Protein AF-A0A944TRE8-F1 (afdb_monomer_lite)

Radius of gyration: 19.07 Å; chains: 1; bounding box: 56×38×49 Å

Secondary structure (DSSP, 8-state):
-HHHHHHHHHHHHHHHT-THHHHHHEEEEEEETTEEEEEESSSTT-EEEEEEEE----GGGTSSHHHHHHHHHHHHHHHHTTT----EEEEEEEEE-STTEEEEEEEEEEE-TT--EEEEEEEEEEETTEEEEEEEEEET-SS--HHHHHHHHHHTT---

Sequence (160 aa):
MKYLLTFLVILNSAFASNDVAFNLRWKLVRDNDISIVWKARNVKNIFASISTIKRKSDIKLYKNMAYFKELLAKKNKMLSFSGISDWKVASHKWVKGKSDEVSLTFAGSYKDHRGTQITYTEIHKFSKGKVTQILYTQPNSTKTDPALKVQLFQKYGVSL

pLDDT: mean 72.81, std 15.0, range [33.0, 90.62]

Foldseek 3Di:
DVVVVVVVVVVVVVVVVVVVVVVQQWDWDDDDPFKTKIDGPPAPPKIKMKGKDQAQDDLVVCPDPVNVVVVVVVVCVVVVVQVWNAWDWPDWDWDDDPPQKIKIKTWTWTAHPVRWIKTKIWMWIDGGRMTMIMIIIDTPDPDDPVVNVCSVCVVVPHDD

Structure (mmCIF, N/CA/C/O backbone):
data_AF-A0A944TRE8-F1
#
_entry.id   AF-A0A944TRE8-F1
#
loop_
_atom_site.group_PDB
_atom_site.id
_atom_site.type_symbol
_atom_site.label_atom_id
_atom_site.label_alt_id
_atom_site.label_comp_id
_atom_site.label_asym_id
_atom_site.label_entity_id
_atom_site.label_seq_id
_atom_site.pdbx_PDB_ins_code
_atom_site.Cartn_x
_atom_site.Cartn_y
_atom_site.Cartn_z
_atom_site.occupancy
_atom_site.B_iso_or_equiv
_atom_site.auth_seq_id
_atom_site.auth_comp_id
_atom_site.auth_asym_id
_atom_site.auth_atom_id
_atom_site.pdbx_PDB_model_num
ATOM 1 N N . MET A 1 1 ? -37.892 22.720 -29.901 1.00 48.84 1 MET A N 1
ATOM 2 C CA . MET A 1 1 ? -37.178 23.005 -28.630 1.00 48.84 1 MET A CA 1
ATOM 3 C C . MET A 1 1 ? -37.147 21.856 -27.612 1.00 48.84 1 MET A C 1
ATOM 5 O O . MET A 1 1 ? -36.253 21.871 -26.781 1.00 48.84 1 MET A O 1
ATOM 9 N N . LYS A 1 2 ? -38.044 20.849 -27.655 1.00 43.31 2 LYS A N 1
ATOM 10 C CA . LYS A 1 2 ? -38.032 19.722 -26.690 1.00 43.31 2 LYS A CA 1
ATOM 11 C C . LYS A 1 2 ? -36.786 18.822 -26.774 1.00 43.31 2 LYS A C 1
ATOM 13 O O . LYS A 1 2 ? -36.267 18.430 -25.741 1.00 43.31 2 LYS A O 1
ATOM 18 N N . TYR A 1 3 ? -36.257 18.576 -27.974 1.00 51.16 3 TYR A N 1
ATOM 19 C CA . TYR A 1 3 ? -35.101 17.684 -28.168 1.00 51.16 3 TYR A CA 1
ATOM 20 C C . TYR A 1 3 ? -33.747 18.292 -27.763 1.00 51.16 3 TYR A C 1
ATOM 22 O O . TYR A 1 3 ? -32.816 17.556 -27.455 1.00 51.16 3 TYR A O 1
ATOM 30 N N . LEU A 1 4 ? -33.640 19.626 -27.713 1.00 49.12 4 LEU A N 1
ATOM 31 C CA . LEU A 1 4 ? -32.401 20.317 -27.335 1.00 49.12 4 LEU A CA 1
ATOM 32 C C . LEU A 1 4 ? -32.109 20.159 -25.834 1.00 49.12 4 LEU A C 1
ATOM 34 O O . LEU A 1 4 ? -30.967 19.927 -25.447 1.00 49.12 4 LEU A O 1
ATOM 38 N N . LEU A 1 5 ? -33.155 20.212 -24.996 1.00 47.81 5 LEU A N 1
ATOM 39 C CA . LEU A 1 5 ? -33.031 19.962 -23.558 1.00 47.81 5 LEU A CA 1
ATOM 40 C C . LEU A 1 5 ? -32.647 18.507 -23.275 1.00 47.81 5 LEU A C 1
ATOM 42 O O . LEU A 1 5 ? -31.788 18.255 -22.438 1.00 47.81 5 LEU A O 1
ATOM 46 N N . THR A 1 6 ? -33.237 17.549 -23.993 1.00 49.97 6 THR A N 1
ATOM 47 C CA . THR A 1 6 ? -32.903 16.128 -23.830 1.00 49.97 6 THR A CA 1
ATOM 48 C C . THR A 1 6 ? -31.452 15.851 -24.228 1.00 49.97 6 THR A C 1
ATOM 50 O O . THR A 1 6 ? -30.744 15.152 -23.509 1.00 49.97 6 THR A O 1
ATOM 53 N N . PHE A 1 7 ? -30.969 16.466 -25.312 1.00 49.75 7 PHE A N 1
ATOM 54 C CA . PHE A 1 7 ? -29.578 16.341 -25.756 1.00 49.75 7 PHE A CA 1
ATOM 55 C C . PHE A 1 7 ? -28.581 16.951 -24.752 1.00 49.75 7 PHE A C 1
ATOM 57 O O . PHE A 1 7 ? -27.557 16.342 -24.448 1.00 49.75 7 PHE A O 1
ATOM 64 N N . LEU A 1 8 ? -28.910 18.104 -24.157 1.00 46.69 8 LEU A N 1
ATOM 65 C CA . LEU A 1 8 ? -28.113 18.738 -23.097 1.00 46.69 8 LEU A CA 1
ATOM 66 C C . LEU A 1 8 ? -28.083 17.922 -21.796 1.00 46.69 8 LEU A C 1
ATOM 68 O O . LEU A 1 8 ? -27.050 17.877 -21.128 1.00 46.69 8 LEU A O 1
ATOM 72 N N . VAL A 1 9 ? -29.177 17.247 -21.434 1.00 53.50 9 VAL A N 1
ATOM 73 C CA . VAL A 1 9 ? -29.225 16.369 -20.250 1.00 53.50 9 VAL A CA 1
ATOM 74 C C . VAL A 1 9 ? -28.405 15.093 -20.471 1.00 53.50 9 VAL A C 1
ATOM 76 O O . VAL A 1 9 ? -27.696 14.667 -19.558 1.00 53.50 9 VAL A O 1
ATOM 79 N N . ILE A 1 10 ? -28.419 14.522 -21.681 1.00 50.19 10 ILE A N 1
ATOM 80 C CA . ILE A 1 10 ? -27.598 13.352 -22.043 1.00 50.19 10 ILE A CA 1
ATOM 81 C C . ILE A 1 10 ? -26.103 13.713 -22.069 1.00 50.19 10 ILE A C 1
ATOM 83 O O . ILE A 1 10 ? -25.281 12.966 -21.544 1.00 50.19 10 ILE A O 1
ATOM 87 N N . LEU A 1 11 ? -25.736 14.890 -22.589 1.00 42.56 11 LEU A N 1
ATOM 88 C CA . LEU A 1 11 ? -24.353 15.380 -22.542 1.00 42.56 11 LEU A CA 1
ATOM 89 C C . LEU A 1 11 ? -23.874 15.598 -21.100 1.00 42.56 11 LEU A C 1
ATOM 91 O O . LEU A 1 11 ? -22.806 15.117 -20.738 1.00 42.56 11 LEU A O 1
ATOM 95 N N . ASN A 1 12 ? -24.671 16.242 -20.241 1.00 39.91 12 ASN A N 1
ATOM 96 C CA . ASN A 1 12 ? -24.290 16.453 -18.839 1.00 39.91 12 ASN A CA 1
ATOM 97 C C . ASN A 1 12 ? -24.195 15.146 -18.038 1.00 39.91 12 ASN A C 1
ATOM 99 O O . ASN A 1 12 ? -23.335 15.036 -17.170 1.00 39.91 12 ASN A O 1
ATOM 103 N N . SER A 1 13 ? -25.016 14.136 -18.337 1.00 41.03 13 SER A N 1
ATOM 104 C CA . SER A 1 13 ? -24.914 12.820 -17.687 1.00 41.03 13 SER A CA 1
ATOM 105 C C . SER A 1 13 ? -23.743 11.980 -18.216 1.00 41.03 13 SER A C 1
ATOM 107 O O . SER A 1 13 ? -23.128 11.258 -17.432 1.00 41.03 13 SER A O 1
ATOM 109 N N . ALA A 1 14 ? -23.335 12.156 -19.477 1.00 39.56 14 ALA A N 1
ATOM 110 C CA . ALA A 1 14 ? -22.093 11.589 -20.014 1.00 39.56 14 ALA A CA 1
ATOM 111 C C . ALA A 1 14 ? -20.829 12.252 -19.422 1.00 39.56 14 ALA A C 1
ATOM 113 O O . ALA A 1 14 ? -19.819 11.582 -19.213 1.00 39.56 14 ALA A O 1
ATOM 114 N N . PHE A 1 15 ? -20.887 13.545 -19.078 1.00 43.34 15 PHE A N 1
ATOM 115 C CA . PHE A 1 15 ? -19.820 14.230 -18.334 1.00 43.34 15 PHE A CA 1
ATOM 116 C C . PHE A 1 15 ? -19.914 14.036 -16.809 1.00 43.34 15 PHE A C 1
ATOM 118 O O . PHE A 1 15 ? -18.919 14.222 -16.114 1.00 43.34 15 PHE A O 1
ATOM 125 N N . ALA A 1 16 ? -21.062 13.625 -16.261 1.00 35.03 16 ALA A N 1
ATOM 126 C CA . ALA A 1 16 ? -21.197 13.221 -14.858 1.00 35.03 16 ALA A CA 1
ATOM 127 C C . ALA A 1 16 ? -20.786 11.756 -14.632 1.00 35.03 16 ALA A C 1
ATOM 129 O O . ALA A 1 16 ? -20.356 11.407 -13.535 1.00 35.03 16 ALA A O 1
ATOM 130 N N . SER A 1 17 ? -20.798 10.913 -15.673 1.00 33.00 17 SER A N 1
ATOM 131 C CA . SER A 1 17 ? -20.185 9.579 -15.632 1.00 33.00 17 SER A CA 1
ATOM 132 C C . SER A 1 17 ? -18.653 9.616 -15.719 1.00 33.00 17 SER A C 1
ATOM 134 O O . SER A 1 17 ? -18.036 8.576 -15.945 1.00 33.00 17 SER A O 1
ATOM 136 N N . ASN A 1 18 ? -18.023 10.784 -15.518 1.00 39.41 18 ASN A N 1
ATOM 137 C CA . ASN A 1 18 ? -16.575 11.038 -15.518 1.00 39.41 18 ASN A CA 1
ATOM 138 C C . ASN A 1 18 ? -15.779 10.340 -14.392 1.00 39.41 18 ASN A C 1
ATOM 140 O O . ASN A 1 18 ? -14.677 10.760 -14.045 1.00 39.41 18 ASN A O 1
ATOM 144 N N . ASP A 1 19 ? -16.228 9.171 -13.939 1.00 43.09 19 ASP A N 1
ATOM 145 C CA . ASP A 1 19 ? -15.335 8.132 -13.404 1.00 43.09 19 ASP A CA 1
ATOM 146 C C . ASP A 1 19 ? -14.470 7.489 -14.534 1.00 43.09 19 ASP A C 1
ATOM 148 O O . ASP A 1 19 ? -13.719 6.529 -14.340 1.00 43.09 19 ASP A O 1
ATOM 152 N N . VAL A 1 20 ? -14.537 8.043 -15.757 1.00 41.12 20 VAL A N 1
ATOM 153 C CA . VAL A 1 20 ? -13.734 7.680 -16.940 1.00 41.12 20 VAL A CA 1
ATOM 154 C C . VAL A 1 20 ? -12.250 8.041 -16.776 1.00 41.12 20 VAL A C 1
ATOM 156 O O . VAL A 1 20 ? -11.385 7.318 -17.278 1.00 41.12 20 VAL A O 1
ATOM 159 N N . ALA A 1 21 ? -11.907 9.087 -16.015 1.00 45.03 21 ALA A N 1
ATOM 160 C CA . ALA A 1 21 ? -10.504 9.461 -15.797 1.00 45.03 21 ALA A CA 1
ATOM 161 C C . ALA A 1 21 ? -9.713 8.377 -15.032 1.00 45.03 21 ALA A C 1
ATOM 163 O O . ALA A 1 21 ? -8.526 8.169 -15.296 1.00 45.03 21 ALA A O 1
ATOM 164 N N . PHE A 1 22 ? -10.376 7.635 -14.135 1.00 48.03 22 PHE A N 1
ATOM 165 C CA . PHE A 1 22 ? -9.769 6.546 -13.367 1.00 48.03 22 PHE A CA 1
ATOM 166 C C . PHE A 1 22 ? -9.653 5.249 -14.191 1.00 48.03 22 PHE A C 1
ATOM 168 O O . PHE A 1 22 ? -8.608 4.589 -14.175 1.00 48.03 22 PHE A O 1
ATOM 175 N N . ASN A 1 23 ? -10.693 4.913 -14.968 1.00 50.78 23 ASN A N 1
ATOM 176 C CA . ASN A 1 23 ? -10.757 3.687 -15.779 1.00 50.78 23 ASN A CA 1
ATOM 177 C C . ASN A 1 23 ? -9.790 3.664 -16.976 1.00 50.78 23 ASN A C 1
ATOM 179 O O . ASN A 1 23 ? -9.414 2.584 -17.445 1.00 50.78 23 ASN A O 1
ATOM 183 N N . LEU A 1 24 ? -9.348 4.830 -17.459 1.00 54.66 24 LEU A N 1
ATOM 184 C CA . LEU A 1 24 ? -8.398 4.913 -18.571 1.00 54.66 24 LEU A CA 1
ATOM 185 C C . LEU A 1 24 ? -6.934 4.725 -18.147 1.00 54.66 24 LEU A C 1
ATOM 187 O O . LEU A 1 24 ? -6.123 4.303 -18.969 1.00 54.66 24 LEU A O 1
ATOM 191 N N . ARG A 1 25 ? -6.564 4.994 -16.886 1.00 71.38 25 ARG A N 1
ATOM 192 C CA . ARG A 1 25 ? -5.156 4.916 -16.439 1.00 71.38 25 ARG A CA 1
ATOM 193 C C . ARG A 1 25 ? -4.810 3.645 -15.686 1.00 71.38 25 ARG A C 1
ATOM 195 O O . ARG A 1 25 ? -3.672 3.191 -15.788 1.00 71.38 25 ARG A O 1
ATOM 202 N N . TRP A 1 26 ? -5.765 3.044 -14.985 1.00 73.69 26 TRP A N 1
ATOM 203 C CA . TRP A 1 26 ? -5.556 1.800 -14.251 1.00 73.69 26 TRP A CA 1
ATOM 204 C C . TRP A 1 26 ? -6.288 0.644 -14.932 1.00 73.69 26 TRP A C 1
ATOM 206 O O . TRP A 1 26 ? -7.404 0.773 -15.431 1.00 73.69 26 TRP A O 1
ATOM 216 N N . LYS A 1 27 ? -5.631 -0.509 -14.998 1.00 81.81 27 LYS A N 1
ATOM 217 C CA . LYS A 1 27 ? -6.220 -1.775 -15.429 1.00 81.81 27 LYS A CA 1
ATOM 218 C C . LYS A 1 27 ? -6.252 -2.707 -14.231 1.00 81.81 27 LYS A C 1
ATOM 220 O O . LYS A 1 27 ? -5.215 -2.921 -13.602 1.00 81.81 27 LYS A O 1
ATOM 225 N N . LEU A 1 28 ? -7.426 -3.254 -13.935 1.00 79.19 28 LEU A N 1
ATOM 226 C CA . LEU A 1 28 ? -7.574 -4.314 -12.947 1.00 79.19 28 LEU A CA 1
ATOM 227 C C . LEU A 1 28 ? -6.811 -5.549 -13.437 1.00 79.19 28 LEU A C 1
ATOM 229 O O . LEU A 1 28 ? -6.999 -5.988 -14.572 1.00 79.19 28 LEU A O 1
ATOM 233 N N . VAL A 1 29 ? -5.909 -6.066 -12.607 1.00 82.81 29 VAL A N 1
ATOM 234 C CA . VAL A 1 29 ? -5.098 -7.257 -12.908 1.00 82.81 29 VAL A CA 1
ATOM 235 C C . VAL A 1 29 ? -5.553 -8.449 -12.079 1.00 82.81 29 VAL A C 1
ATOM 237 O O . VAL A 1 29 ? -5.491 -9.579 -12.553 1.00 82.81 29 VAL A O 1
ATOM 240 N N . ARG A 1 30 ? -5.987 -8.207 -10.842 1.00 78.44 30 ARG A N 1
ATOM 241 C CA . ARG A 1 30 ? -6.462 -9.245 -9.930 1.00 78.44 30 ARG A CA 1
ATOM 242 C C . ARG A 1 30 ? -7.507 -8.666 -8.994 1.00 78.44 30 ARG A C 1
ATOM 244 O O . ARG A 1 30 ? -7.321 -7.560 -8.497 1.00 78.44 30 ARG A O 1
ATOM 251 N N . ASP A 1 31 ? -8.529 -9.454 -8.721 1.00 83.25 31 ASP A N 1
ATOM 252 C CA . ASP A 1 31 ? -9.544 -9.187 -7.712 1.00 83.25 31 ASP A CA 1
ATOM 253 C C . ASP A 1 31 ? -9.793 -10.488 -6.942 1.00 83.25 31 ASP A C 1
ATOM 255 O O . ASP A 1 31 ? -9.898 -11.555 -7.549 1.00 83.25 31 ASP A O 1
ATOM 259 N N . ASN A 1 32 ? -9.773 -10.423 -5.619 1.00 77.88 32 ASN A N 1
ATOM 260 C CA . ASN A 1 32 ? -10.177 -11.501 -4.728 1.00 77.88 32 ASN A CA 1
ATOM 261 C C . ASN A 1 32 ? -10.819 -10.901 -3.473 1.00 77.88 32 ASN A C 1
ATOM 263 O O . ASN A 1 32 ? -10.668 -9.711 -3.199 1.00 77.88 32 ASN A O 1
ATOM 267 N N . ASP A 1 33 ? -11.460 -11.750 -2.672 1.00 71.38 33 ASP A N 1
ATOM 268 C CA . ASP A 1 33 ? -12.292 -11.353 -1.526 1.00 71.38 33 ASP A CA 1
ATOM 269 C C . ASP A 1 33 ? -11.616 -10.417 -0.510 1.00 71.38 33 ASP A C 1
ATOM 271 O O . ASP A 1 33 ? -12.295 -9.725 0.250 1.00 71.38 33 ASP A O 1
ATOM 275 N N . ILE A 1 34 ? -10.280 -10.396 -0.471 1.00 72.00 34 ILE A N 1
ATOM 276 C CA . ILE A 1 34 ? -9.500 -9.599 0.480 1.00 72.00 34 ILE A CA 1
ATOM 277 C C . ILE A 1 34 ? -8.586 -8.567 -0.179 1.00 72.00 34 ILE A C 1
ATOM 279 O O . ILE A 1 34 ? -8.076 -7.695 0.524 1.00 72.00 34 ILE A O 1
ATOM 283 N N . SER A 1 35 ? -8.334 -8.646 -1.489 1.00 73.06 35 SER A N 1
ATOM 284 C CA . SER A 1 35 ? -7.345 -7.806 -2.160 1.00 73.06 35 SER A CA 1
ATOM 285 C C . SER A 1 35 ? -7.594 -7.593 -3.652 1.00 73.06 35 SER A C 1
ATOM 287 O O . SER A 1 35 ? -7.907 -8.510 -4.405 1.00 73.06 35 SER A O 1
ATOM 289 N N . ILE A 1 36 ? -7.332 -6.366 -4.090 1.00 76.88 36 ILE A N 1
ATOM 290 C CA . ILE A 1 36 ? -7.497 -5.903 -5.463 1.00 76.88 36 ILE A CA 1
ATOM 291 C C . ILE A 1 36 ? -6.164 -5.329 -5.942 1.00 76.88 36 ILE A C 1
ATOM 293 O O . ILE A 1 36 ? -5.556 -4.493 -5.269 1.00 76.88 36 ILE A O 1
ATOM 297 N N . VAL A 1 37 ? -5.694 -5.764 -7.110 1.00 76.31 37 VAL A N 1
ATOM 298 C CA . VAL A 1 37 ? -4.431 -5.327 -7.716 1.00 76.31 37 VAL A CA 1
ATOM 299 C C . VAL A 1 37 ? -4.694 -4.665 -9.058 1.00 76.31 37 VAL A C 1
ATOM 301 O O . VAL A 1 37 ? -5.282 -5.248 -9.969 1.00 76.31 37 VAL A O 1
ATOM 304 N N . TRP A 1 38 ? -4.168 -3.458 -9.198 1.00 81.19 38 TRP A N 1
ATOM 305 C CA . TRP A 1 38 ? -4.239 -2.619 -10.378 1.00 81.19 38 TRP A CA 1
ATOM 306 C C . TRP A 1 38 ? -2.839 -2.408 -10.959 1.00 81.19 38 TRP A C 1
ATOM 308 O O . TRP A 1 38 ? -1.841 -2.331 -10.242 1.00 81.19 38 TRP A O 1
ATOM 318 N N . LYS A 1 39 ? -2.765 -2.264 -12.279 1.00 81.19 39 LYS A N 1
ATOM 319 C CA . LYS A 1 39 ? -1.551 -1.886 -13.009 1.00 81.19 39 LYS A CA 1
ATOM 320 C C . LYS A 1 39 ? -1.822 -0.641 -13.838 1.00 81.19 39 LYS A C 1
ATOM 322 O O . LYS A 1 39 ? -2.886 -0.536 -14.449 1.00 81.19 39 LYS A O 1
ATOM 327 N N . ALA A 1 40 ? -0.873 0.286 -13.891 1.00 76.00 40 ALA A N 1
ATOM 328 C CA . ALA A 1 40 ? -1.004 1.450 -14.759 1.00 76.00 40 ALA A CA 1
ATOM 329 C C . ALA A 1 40 ? -0.950 1.016 -16.240 1.00 76.00 40 ALA A C 1
ATOM 331 O O . ALA A 1 40 ? -0.055 0.271 -16.641 1.00 76.00 40 ALA A O 1
ATOM 332 N N . ARG A 1 41 ? -1.904 1.461 -17.068 1.00 68.19 41 ARG A N 1
ATOM 333 C CA . ARG A 1 41 ? -2.011 1.075 -18.490 1.00 68.19 41 ARG A CA 1
ATOM 334 C C . ARG A 1 41 ? -0.851 1.603 -19.329 1.00 68.19 41 ARG A C 1
ATOM 336 O O . ARG A 1 41 ? -0.306 0.864 -20.142 1.00 68.19 41 ARG A O 1
ATOM 343 N N . ASN A 1 42 ? -0.457 2.851 -19.086 1.00 65.50 42 ASN A N 1
ATOM 344 C CA . ASN A 1 42 ? 0.497 3.576 -19.932 1.00 65.50 42 ASN A CA 1
ATOM 345 C C . ASN A 1 42 ? 1.924 3.594 -19.369 1.00 65.50 42 ASN A C 1
ATOM 347 O O . ASN A 1 42 ? 2.823 4.139 -19.999 1.00 65.50 42 ASN A O 1
ATOM 351 N N . VAL A 1 43 ? 2.149 2.992 -18.196 1.00 66.44 43 VAL A N 1
ATOM 352 C CA . VAL A 1 43 ? 3.481 2.898 -17.592 1.00 66.44 43 VAL A CA 1
ATOM 353 C C . VAL A 1 43 ? 3.755 1.451 -17.225 1.00 66.44 43 VAL A C 1
ATOM 355 O O . VAL A 1 43 ? 3.118 0.876 -16.337 1.00 66.44 43 VAL A O 1
ATOM 358 N N . LYS A 1 44 ? 4.711 0.839 -17.932 1.00 65.25 44 LYS A N 1
ATOM 359 C CA . LYS A 1 44 ? 5.130 -0.532 -17.641 1.00 65.25 44 LYS A CA 1
ATOM 360 C C . LYS A 1 44 ? 5.638 -0.585 -16.196 1.00 65.25 44 LYS A C 1
ATOM 362 O O . LYS A 1 44 ? 6.459 0.225 -15.785 1.00 65.25 44 LYS A O 1
ATOM 367 N N . ASN A 1 45 ? 5.142 -1.575 -15.459 1.00 73.38 45 ASN A N 1
ATOM 368 C CA . ASN A 1 45 ? 5.616 -1.978 -14.135 1.00 73.38 45 ASN A CA 1
ATOM 369 C C . ASN A 1 45 ? 5.259 -1.061 -12.948 1.00 73.38 45 ASN A C 1
ATOM 371 O O . ASN A 1 45 ? 5.769 -1.297 -11.859 1.00 73.38 45 ASN A O 1
ATOM 375 N N . ILE A 1 46 ? 4.347 -0.093 -13.101 1.00 78.81 46 ILE A N 1
ATOM 376 C CA . ILE A 1 46 ? 3.703 0.553 -11.942 1.00 78.81 46 ILE A CA 1
ATOM 377 C C . ILE A 1 46 ? 2.521 -0.295 -11.479 1.00 78.81 46 ILE A C 1
ATOM 379 O O . ILE A 1 46 ? 1.613 -0.589 -12.268 1.00 78.81 46 ILE A O 1
ATOM 383 N N . PHE A 1 47 ? 2.514 -0.646 -10.194 1.00 81.25 47 PHE A N 1
ATOM 384 C CA . PHE A 1 47 ? 1.456 -1.436 -9.578 1.00 81.25 47 PHE A CA 1
ATOM 385 C C . PHE A 1 47 ? 0.882 -0.733 -8.356 1.00 81.25 47 PHE A C 1
ATOM 387 O O . PHE A 1 47 ? 1.583 -0.074 -7.591 1.00 81.25 47 PHE A O 1
ATOM 394 N N . ALA A 1 48 ? -0.414 -0.924 -8.164 1.00 82.19 48 ALA A N 1
ATOM 395 C CA . ALA A 1 48 ? -1.115 -0.566 -6.952 1.00 82.19 48 ALA A CA 1
ATOM 396 C C . ALA A 1 48 ? -1.863 -1.795 -6.448 1.00 82.19 48 ALA A C 1
ATOM 398 O O . ALA A 1 48 ? -2.505 -2.500 -7.219 1.00 82.19 48 ALA A O 1
ATOM 399 N N . SER A 1 49 ? -1.797 -2.059 -5.154 1.00 80.31 49 SER A N 1
ATOM 400 C CA . SER A 1 49 ? -2.572 -3.116 -4.520 1.00 80.31 49 SER A CA 1
ATOM 401 C C . SER A 1 49 ? -3.270 -2.570 -3.296 1.00 80.31 49 SER A C 1
ATOM 403 O O . SER A 1 49 ? -2.748 -1.696 -2.603 1.00 80.31 49 SER A O 1
ATOM 405 N N . ILE A 1 50 ? -4.476 -3.063 -3.072 1.00 80.50 50 ILE A N 1
ATOM 406 C CA . ILE A 1 50 ? -5.322 -2.678 -1.958 1.00 80.50 50 ILE A CA 1
ATOM 407 C C . ILE A 1 50 ? -5.788 -3.960 -1.316 1.00 80.50 50 ILE A C 1
ATOM 409 O O . ILE A 1 50 ? -6.248 -4.860 -2.007 1.00 80.50 50 ILE A O 1
ATOM 413 N N . SER A 1 51 ? -5.648 -4.047 -0.006 1.00 81.19 51 SER A N 1
ATOM 414 C CA . SER A 1 51 ? -6.142 -5.158 0.785 1.00 81.19 51 SER A CA 1
ATOM 415 C C . SER A 1 51 ? -6.986 -4.610 1.917 1.00 81.19 51 SER A C 1
ATOM 417 O O . SER A 1 51 ? -6.576 -3.669 2.599 1.00 81.19 51 SER A O 1
ATOM 419 N N . THR A 1 52 ? -8.167 -5.177 2.123 1.00 80.44 52 THR A N 1
ATOM 420 C CA . THR A 1 52 ? -9.043 -4.792 3.227 1.00 80.44 52 THR A CA 1
ATOM 421 C C . THR A 1 52 ? -9.347 -6.018 4.058 1.00 80.44 52 THR A C 1
ATOM 423 O O . THR A 1 52 ? -9.958 -6.976 3.599 1.00 80.44 52 THR A O 1
ATOM 426 N N . ILE A 1 53 ? -8.948 -5.961 5.323 1.00 80.44 53 ILE A N 1
ATOM 427 C CA . ILE A 1 53 ? -9.129 -7.056 6.266 1.00 80.44 53 ILE A CA 1
ATOM 428 C C . ILE A 1 53 ? -10.103 -6.593 7.344 1.00 80.44 53 ILE A C 1
ATOM 430 O O . ILE A 1 53 ? -9.861 -5.596 8.035 1.00 80.44 53 ILE A O 1
ATOM 434 N N . LYS A 1 54 ? -11.205 -7.332 7.510 1.00 79.44 54 LYS A N 1
ATOM 435 C CA . LYS A 1 54 ? -12.120 -7.156 8.643 1.00 79.44 54 LYS A CA 1
ATOM 436 C C . LYS A 1 54 ? -11.428 -7.682 9.897 1.00 79.44 54 LYS A C 1
ATOM 438 O O . LYS A 1 54 ? -11.175 -8.876 10.027 1.00 79.44 54 LYS A O 1
ATOM 443 N N . ARG A 1 55 ? -11.094 -6.789 10.821 1.00 73.12 55 ARG A N 1
ATOM 444 C CA . ARG A 1 55 ? -10.454 -7.130 12.096 1.00 73.12 55 ARG A CA 1
ATOM 445 C C . ARG A 1 55 ? -10.943 -6.151 13.147 1.00 73.12 55 ARG A C 1
ATOM 447 O O . ARG A 1 55 ? -10.973 -4.953 12.884 1.00 73.12 55 ARG A O 1
ATOM 454 N N . LYS A 1 56 ? -11.271 -6.633 14.352 1.00 65.75 56 LYS A N 1
ATOM 455 C CA . LYS A 1 56 ? -11.430 -5.749 15.516 1.00 65.75 56 LYS A CA 1
ATOM 456 C C . LYS A 1 56 ? -10.099 -5.023 15.736 1.00 65.75 56 LYS A C 1
ATOM 458 O O . LYS A 1 56 ? -9.153 -5.604 16.255 1.00 65.75 56 LYS A O 1
ATOM 463 N N . SER A 1 57 ? -10.012 -3.791 15.253 1.00 62.31 57 SER A N 1
ATOM 464 C CA . SER A 1 57 ? -8.855 -2.923 15.414 1.00 62.31 57 SER A CA 1
ATOM 465 C C . SER A 1 57 ? -9.220 -1.862 16.444 1.00 62.31 57 SER A C 1
ATOM 467 O O . SER A 1 57 ? -10.045 -0.990 16.163 1.00 62.31 57 SER A O 1
ATOM 469 N N . ASP A 1 58 ? -8.636 -1.942 17.638 1.00 64.44 58 ASP A N 1
ATOM 470 C CA . ASP A 1 58 ? -8.693 -0.822 18.571 1.00 64.44 58 ASP A CA 1
ATOM 471 C C . ASP A 1 58 ? -7.679 0.227 18.112 1.00 64.44 58 ASP A C 1
ATOM 473 O O . ASP A 1 58 ? -6.470 0.007 18.154 1.00 64.44 58 ASP A O 1
ATOM 477 N N . ILE A 1 59 ? -8.179 1.363 17.630 1.00 64.31 59 ILE A N 1
ATOM 478 C CA . ILE A 1 59 ? -7.379 2.467 17.082 1.00 64.31 59 ILE A CA 1
ATOM 479 C C . ILE A 1 59 ? -6.320 2.944 18.086 1.00 64.31 59 ILE A C 1
ATOM 481 O O . ILE A 1 59 ? -5.237 3.374 17.680 1.00 64.31 59 ILE A O 1
ATOM 485 N N . LYS A 1 60 ? -6.590 2.802 19.393 1.00 63.91 60 LYS A N 1
ATOM 486 C CA . LYS A 1 60 ? -5.666 3.171 20.473 1.00 63.91 60 LYS A CA 1
ATOM 487 C C . LYS A 1 60 ? -4.384 2.333 20.484 1.00 63.91 60 LYS A C 1
ATOM 489 O O . LYS A 1 60 ? -3.359 2.831 20.936 1.00 63.91 60 LYS A O 1
ATOM 494 N N . LEU A 1 61 ? -4.406 1.113 19.940 1.00 62.72 61 LEU A N 1
ATOM 495 C CA . LEU A 1 61 ? -3.237 0.226 19.884 1.00 62.72 61 LEU A CA 1
ATOM 496 C C . LEU A 1 61 ? -2.248 0.592 18.770 1.00 62.72 61 LEU A C 1
ATOM 498 O O . LEU A 1 61 ? -1.081 0.219 18.847 1.00 62.72 61 LEU A O 1
ATOM 502 N N . TYR A 1 62 ? -2.693 1.309 17.734 1.00 63.84 62 TYR A N 1
ATOM 503 C CA . TYR A 1 62 ? -1.884 1.508 16.526 1.00 63.84 62 TYR A CA 1
ATOM 504 C C . TYR A 1 62 ? -1.054 2.781 16.555 1.00 63.84 62 TYR A C 1
ATOM 506 O O . TYR A 1 62 ? 0.007 2.818 15.943 1.00 63.84 62 TYR A O 1
ATOM 514 N N . LYS A 1 63 ? -1.471 3.816 17.293 1.00 65.06 63 LYS A N 1
ATOM 515 C CA . LYS A 1 63 ? -0.738 5.089 17.363 1.00 65.06 63 LYS A CA 1
ATOM 516 C C . LYS A 1 63 ? 0.464 5.015 18.319 1.00 65.06 63 LYS A C 1
ATOM 518 O O . LYS A 1 63 ? 0.633 5.883 19.172 1.00 65.06 63 LYS A O 1
ATOM 523 N N . ASN A 1 64 ? 1.298 3.984 18.195 1.00 71.25 64 ASN A N 1
ATOM 524 C CA . ASN A 1 64 ? 2.537 3.859 18.952 1.00 71.25 64 ASN A CA 1
ATOM 525 C C . ASN A 1 64 ? 3.716 3.452 18.046 1.00 71.25 64 ASN A C 1
ATOM 527 O O . ASN A 1 64 ? 3.564 2.852 16.980 1.00 71.25 64 ASN A O 1
ATOM 531 N N . MET A 1 65 ? 4.925 3.813 18.474 1.00 74.94 65 MET A N 1
ATOM 532 C CA . MET A 1 65 ? 6.159 3.480 17.757 1.00 74.94 65 MET A CA 1
ATOM 533 C C . MET A 1 65 ? 6.453 1.968 17.780 1.00 74.94 65 MET A C 1
ATOM 535 O O . MET A 1 65 ? 7.121 1.457 16.883 1.00 74.94 65 MET A O 1
ATOM 539 N N . ALA A 1 66 ? 5.949 1.243 18.784 1.00 79.69 66 ALA A N 1
ATOM 540 C CA . ALA A 1 66 ? 6.152 -0.198 18.930 1.00 79.69 66 ALA A CA 1
ATOM 541 C C . ALA A 1 66 ? 5.494 -0.990 17.788 1.00 79.69 66 ALA A C 1
ATOM 543 O O . ALA A 1 66 ? 6.161 -1.787 17.137 1.00 79.69 66 ALA A O 1
ATOM 544 N N . TYR A 1 67 ? 4.240 -0.681 17.459 1.00 79.69 67 TYR A N 1
ATOM 545 C CA . TYR A 1 67 ? 3.495 -1.261 16.347 1.00 79.69 67 TYR A CA 1
ATOM 546 C C . TYR A 1 67 ? 4.211 -1.025 15.019 1.00 79.69 67 TYR A C 1
ATOM 548 O O . TYR A 1 67 ? 4.340 -1.940 14.209 1.00 79.69 67 TYR A O 1
ATOM 556 N N . PHE A 1 68 ? 4.717 0.194 14.796 1.00 80.69 68 PHE A N 1
ATOM 557 C CA . PHE A 1 68 ? 5.491 0.482 13.592 1.00 80.69 68 PHE A CA 1
ATOM 558 C C . PHE A 1 68 ? 6.749 -0.392 13.521 1.00 80.69 68 PHE A C 1
ATOM 560 O O . PHE A 1 68 ? 6.976 -1.038 12.502 1.00 80.69 68 PHE A O 1
ATOM 567 N N . LYS A 1 69 ? 7.523 -0.498 14.609 1.00 85.12 69 LYS A N 1
ATOM 568 C CA . LYS A 1 69 ? 8.713 -1.365 14.668 1.00 85.12 69 LYS A CA 1
ATOM 569 C C . LYS A 1 69 ? 8.381 -2.840 14.418 1.00 85.12 69 LYS A C 1
ATOM 571 O O . LYS A 1 69 ? 9.066 -3.481 13.624 1.00 85.12 69 LYS A O 1
ATOM 576 N N . GLU A 1 70 ? 7.326 -3.366 15.037 1.00 86.62 70 GLU A N 1
ATOM 577 C CA . GLU A 1 70 ? 6.859 -4.742 14.818 1.00 86.62 70 GLU A CA 1
ATOM 578 C C . GLU A 1 70 ? 6.448 -4.983 13.363 1.00 86.62 70 GLU A C 1
ATOM 580 O O . GLU A 1 70 ? 6.819 -5.997 12.764 1.00 86.62 70 GLU A O 1
ATOM 585 N N . LEU A 1 71 ? 5.723 -4.033 12.767 1.00 85.00 71 LEU A N 1
ATOM 586 C CA . LEU A 1 71 ? 5.333 -4.080 11.363 1.00 85.00 71 LEU A CA 1
ATOM 587 C C . LEU A 1 71 ? 6.564 -4.141 10.450 1.00 85.00 71 LEU A C 1
ATOM 589 O O . LEU A 1 71 ? 6.598 -4.977 9.545 1.00 85.00 71 LEU A O 1
ATOM 593 N N . LEU A 1 72 ? 7.574 -3.297 10.692 1.00 85.69 72 LEU A N 1
ATOM 594 C CA . LEU A 1 72 ? 8.818 -3.298 9.916 1.00 85.69 72 LEU A CA 1
ATOM 595 C C . LEU A 1 72 ? 9.568 -4.624 10.054 1.00 85.69 72 LEU A C 1
ATOM 597 O O . LEU A 1 72 ? 9.970 -5.200 9.046 1.00 85.69 72 LEU A O 1
ATOM 601 N N . ALA A 1 73 ? 9.717 -5.137 11.276 1.00 86.19 73 ALA A N 1
ATOM 602 C CA . ALA A 1 73 ? 10.392 -6.407 11.525 1.00 86.19 73 ALA A CA 1
ATOM 603 C C . ALA A 1 73 ? 9.689 -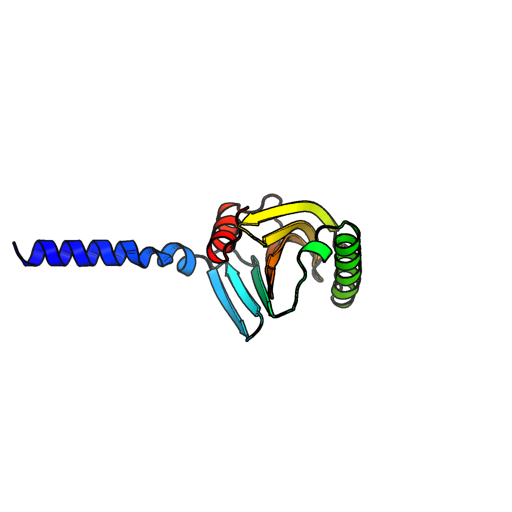7.569 10.807 1.00 86.19 73 ALA A C 1
ATOM 605 O O . ALA A 1 73 ? 10.331 -8.357 10.107 1.00 86.19 73 ALA A O 1
ATOM 606 N N . LYS A 1 74 ? 8.355 -7.638 10.908 1.00 84.12 74 LYS A N 1
ATOM 607 C CA . LYS A 1 74 ? 7.553 -8.650 10.214 1.00 84.12 74 LYS A CA 1
ATOM 608 C C . LYS A 1 74 ? 7.690 -8.530 8.698 1.00 84.12 74 LYS A C 1
ATOM 610 O O . LYS A 1 74 ? 7.857 -9.547 8.030 1.00 84.12 74 LYS A O 1
ATOM 615 N N . LYS A 1 75 ? 7.644 -7.311 8.153 1.00 84.75 75 LYS A N 1
ATOM 616 C CA . LYS A 1 75 ? 7.801 -7.082 6.713 1.00 84.75 75 LYS A CA 1
ATOM 617 C C . LYS A 1 75 ? 9.173 -7.467 6.201 1.00 84.75 75 LYS A C 1
ATOM 619 O O . LYS A 1 75 ? 9.232 -8.194 5.219 1.00 84.75 75 LYS A O 1
ATOM 624 N N . ASN A 1 76 ? 10.239 -7.047 6.872 1.00 83.06 76 ASN A N 1
ATOM 625 C CA . ASN A 1 76 ? 11.599 -7.423 6.497 1.00 83.06 76 ASN A CA 1
ATOM 626 C C . ASN A 1 76 ? 11.761 -8.941 6.451 1.00 83.06 76 ASN A C 1
ATOM 628 O O . ASN A 1 76 ? 12.239 -9.473 5.455 1.00 83.06 76 ASN A O 1
ATOM 632 N N . LYS A 1 77 ? 11.263 -9.645 7.474 1.00 83.06 77 LYS A N 1
ATOM 633 C CA . LYS A 1 77 ? 11.270 -11.111 7.499 1.00 83.06 77 LYS A CA 1
ATOM 634 C C . LYS A 1 77 ? 10.458 -11.723 6.352 1.00 83.06 77 LYS A C 1
ATOM 636 O O . LYS A 1 77 ? 10.886 -12.694 5.748 1.00 83.06 77 LYS A O 1
ATOM 641 N N . MET A 1 78 ? 9.274 -11.190 6.050 1.00 84.56 78 MET A N 1
ATOM 642 C CA . MET A 1 78 ? 8.447 -11.705 4.950 1.00 84.56 78 MET A CA 1
ATOM 643 C C . MET A 1 78 ? 9.079 -11.454 3.577 1.00 84.56 78 MET A C 1
ATOM 645 O O . MET A 1 78 ? 9.050 -12.329 2.719 1.00 84.56 78 MET A O 1
ATOM 649 N N . LEU A 1 79 ? 9.644 -10.267 3.366 1.00 83.88 79 LEU A N 1
ATOM 650 C CA . LEU A 1 79 ? 10.256 -9.864 2.103 1.00 83.88 79 LEU A CA 1
ATOM 651 C C . LEU A 1 79 ? 11.574 -10.595 1.842 1.00 83.88 79 LEU A C 1
ATOM 653 O O . LEU A 1 79 ? 11.850 -10.933 0.690 1.00 83.88 79 LEU A O 1
ATOM 657 N N . SER A 1 80 ? 12.329 -10.932 2.891 1.00 81.69 80 SER A N 1
ATOM 658 C CA . SER A 1 80 ? 13.561 -11.707 2.745 1.00 81.69 80 SER A CA 1
ATOM 659 C C . SER A 1 80 ? 13.305 -13.103 2.174 1.00 81.69 80 SER A C 1
ATOM 661 O O . SER A 1 80 ? 14.114 -13.582 1.386 1.00 81.69 80 SER A O 1
ATOM 663 N N . PHE A 1 81 ? 12.163 -13.735 2.484 1.00 81.62 81 PHE A N 1
ATOM 664 C CA . PHE A 1 81 ? 11.772 -15.009 1.855 1.00 81.62 81 PHE A CA 1
ATOM 665 C C . PHE A 1 81 ? 11.517 -14.886 0.347 1.00 81.62 81 PHE A C 1
ATOM 667 O O . PHE A 1 81 ? 11.642 -15.868 -0.377 1.00 81.62 81 PHE A O 1
ATOM 674 N N . SER A 1 82 ? 11.203 -13.684 -0.134 1.00 76.19 82 SER A N 1
ATOM 675 C CA . SER A 1 82 ? 11.021 -13.373 -1.556 1.00 76.19 82 SER A CA 1
ATOM 676 C C . SER A 1 82 ? 12.296 -12.827 -2.215 1.00 76.19 82 SER A C 1
ATOM 678 O O . SER A 1 82 ? 12.227 -12.282 -3.317 1.00 76.19 82 SER A O 1
ATOM 680 N N . GLY A 1 83 ? 13.448 -12.917 -1.539 1.00 78.81 83 GLY A N 1
ATOM 681 C CA . GLY A 1 83 ? 14.733 -12.414 -2.032 1.00 78.81 83 GLY A CA 1
ATOM 682 C C . GLY A 1 83 ? 14.905 -10.893 -1.946 1.00 78.81 83 GLY A C 1
ATOM 683 O O . GLY A 1 83 ? 15.863 -10.365 -2.499 1.00 78.81 83 GLY A O 1
ATOM 684 N N . ILE A 1 84 ? 14.005 -10.181 -1.259 1.00 84.31 84 ILE A N 1
ATOM 685 C CA . ILE A 1 84 ? 14.081 -8.728 -1.062 1.00 84.31 84 ILE A CA 1
ATOM 686 C C . ILE A 1 84 ? 14.641 -8.464 0.342 1.00 84.31 84 ILE A C 1
ATOM 688 O O . ILE A 1 84 ? 13.905 -8.481 1.329 1.00 84.31 84 ILE A O 1
ATOM 692 N N . SER A 1 85 ? 15.952 -8.246 0.443 1.00 81.25 85 SER A N 1
ATOM 693 C CA . SER A 1 85 ? 16.659 -8.057 1.722 1.00 81.25 85 SER A CA 1
ATOM 694 C C . SER A 1 85 ? 17.034 -6.604 2.025 1.00 81.25 85 SER A C 1
ATOM 696 O O . SER A 1 85 ? 17.332 -6.271 3.169 1.00 81.25 85 SER A O 1
ATOM 698 N N . ASP A 1 86 ? 16.992 -5.719 1.030 1.00 86.81 86 ASP A N 1
ATOM 699 C CA . ASP A 1 86 ? 17.391 -4.313 1.136 1.00 86.81 86 ASP A CA 1
ATOM 700 C C . ASP A 1 86 ? 16.195 -3.356 1.269 1.00 86.81 86 ASP A C 1
ATOM 702 O O . ASP A 1 86 ? 16.317 -2.159 0.996 1.00 86.81 86 ASP A O 1
ATOM 706 N N . TRP A 1 87 ? 15.041 -3.870 1.701 1.00 89.81 87 TRP A N 1
ATOM 707 C CA . TRP A 1 87 ? 13.848 -3.063 1.915 1.00 89.81 87 TRP A CA 1
ATOM 708 C C . TRP A 1 87 ? 14.054 -2.049 3.037 1.00 89.81 87 TRP A C 1
ATOM 710 O O . TRP A 1 87 ? 14.351 -2.396 4.182 1.00 89.81 87 TRP A O 1
ATOM 720 N N . LYS A 1 88 ? 13.901 -0.767 2.702 1.00 87.69 88 LYS A N 1
ATOM 721 C CA . LYS A 1 88 ? 14.174 0.348 3.610 1.00 87.69 88 LYS A CA 1
ATOM 722 C C . LYS A 1 88 ? 13.064 1.377 3.551 1.00 87.69 88 LYS A C 1
ATOM 724 O O . LYS A 1 88 ? 12.674 1.826 2.475 1.00 87.69 88 LYS A O 1
ATOM 729 N N . VAL A 1 89 ? 12.633 1.819 4.729 1.00 90.31 89 VAL A N 1
ATOM 730 C CA . VAL A 1 89 ? 11.743 2.972 4.882 1.00 90.31 89 VAL A CA 1
ATOM 731 C C . VAL A 1 89 ? 12.581 4.243 4.960 1.00 90.31 89 VAL A C 1
ATOM 733 O O . VAL A 1 89 ? 13.435 4.365 5.832 1.00 90.31 89 VAL A O 1
ATOM 736 N N . ALA A 1 90 ? 12.311 5.198 4.073 1.00 89.62 90 ALA A N 1
ATOM 737 C CA . ALA A 1 90 ? 12.936 6.519 4.077 1.00 89.62 90 ALA A CA 1
ATOM 738 C C . ALA A 1 90 ? 12.154 7.518 4.943 1.00 89.62 90 ALA A C 1
ATOM 740 O O . ALA A 1 90 ? 12.739 8.382 5.590 1.00 89.62 90 ALA A O 1
ATOM 741 N N . SER A 1 91 ? 10.825 7.408 4.967 1.00 88.31 91 SER A N 1
ATOM 742 C CA . SER A 1 91 ? 9.966 8.296 5.749 1.00 88.31 91 SER A CA 1
ATOM 743 C C . SER A 1 91 ? 8.685 7.601 6.186 1.00 88.31 91 SER A C 1
ATOM 745 O O . SER A 1 91 ? 8.188 6.691 5.521 1.00 88.31 91 SER A O 1
ATOM 747 N N . HIS A 1 92 ? 8.139 8.042 7.317 1.00 88.69 92 HIS A N 1
ATOM 748 C CA . HIS A 1 92 ? 6.837 7.610 7.804 1.00 88.69 92 HIS A CA 1
ATOM 749 C C . HIS A 1 92 ? 6.114 8.767 8.494 1.00 88.69 92 HIS A C 1
ATOM 751 O O . HIS A 1 92 ? 6.739 9.679 9.033 1.00 88.69 92 HIS A O 1
ATOM 757 N N . LYS A 1 93 ? 4.784 8.736 8.464 1.00 87.44 93 LYS A N 1
ATOM 758 C CA . LYS A 1 93 ? 3.919 9.743 9.070 1.00 87.44 93 LYS A CA 1
ATOM 759 C C . LYS A 1 93 ? 2.619 9.097 9.522 1.00 87.44 93 LYS A C 1
ATOM 761 O O . LYS A 1 93 ? 1.991 8.349 8.775 1.00 87.44 93 LYS A O 1
ATOM 766 N N . TRP A 1 94 ? 2.193 9.455 10.725 1.00 86.19 94 TRP A N 1
ATOM 767 C CA . TRP A 1 94 ? 0.842 9.189 11.199 1.00 86.19 94 TRP A CA 1
ATOM 768 C C . TRP A 1 94 ? -0.063 10.370 10.853 1.00 86.19 94 TRP A C 1
ATOM 770 O O . TRP A 1 94 ? 0.265 11.520 11.143 1.00 86.19 94 TRP A O 1
ATOM 780 N N . VAL A 1 95 ? -1.208 10.088 10.243 1.00 82.81 95 VAL A N 1
ATOM 781 C C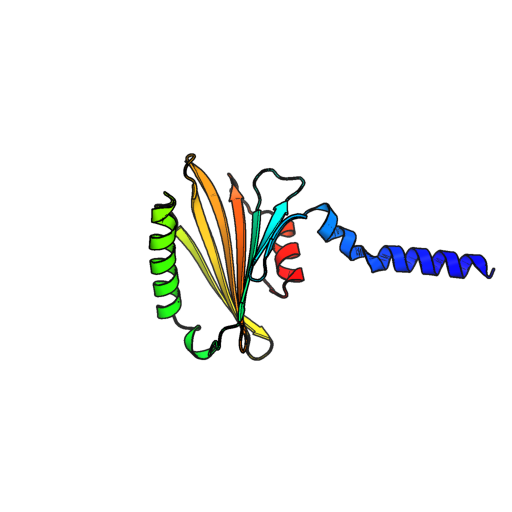A . VAL A 1 95 ? -2.226 11.069 9.863 1.00 82.81 95 VAL A CA 1
ATOM 782 C C . VAL A 1 95 ? -3.518 10.709 10.582 1.00 82.81 95 VAL A C 1
ATOM 784 O O . VAL A 1 95 ? -3.992 9.576 10.498 1.00 82.81 95 VAL A O 1
ATOM 787 N N . LYS A 1 96 ? -4.089 11.664 11.316 1.00 79.50 96 LYS A N 1
ATOM 788 C CA . LYS A 1 96 ? -5.419 11.505 11.912 1.00 79.50 96 LYS A CA 1
ATOM 789 C C . LYS A 1 96 ? -6.461 11.794 10.830 1.00 79.50 96 LYS A C 1
ATOM 791 O O . LYS A 1 96 ? -6.406 12.854 10.215 1.00 79.50 96 LYS A O 1
ATOM 796 N N . GLY A 1 97 ? -7.359 10.844 10.584 1.00 70.56 97 GLY A N 1
ATOM 797 C CA . GLY A 1 97 ? -8.467 11.009 9.646 1.00 70.56 97 GLY A CA 1
ATOM 798 C C . GLY A 1 97 ? -9.688 11.661 10.299 1.00 70.56 97 GLY A C 1
ATOM 799 O O . GLY A 1 97 ? -9.608 12.230 11.392 1.00 70.56 97 GLY 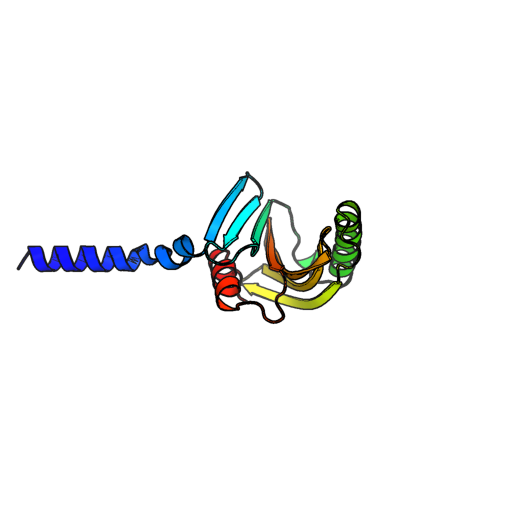A O 1
ATOM 800 N N . LYS A 1 98 ? -10.841 11.546 9.630 1.00 68.56 98 LYS A N 1
ATOM 801 C CA . LYS A 1 98 ? -12.157 11.853 10.223 1.00 68.56 98 LYS A CA 1
ATOM 802 C C . LYS A 1 98 ? -12.468 10.850 11.350 1.00 68.56 98 LYS A C 1
ATOM 804 O O . LYS A 1 98 ? -11.807 9.822 11.431 1.00 68.56 98 LYS A O 1
ATOM 809 N N . SER A 1 99 ? -13.421 11.177 12.227 1.00 65.12 99 SER A N 1
ATOM 810 C CA . SER A 1 99 ? -13.803 10.437 13.447 1.00 65.12 99 SER A CA 1
ATOM 811 C C . SER A 1 99 ? -13.464 8.934 13.443 1.00 65.12 99 SER A C 1
ATOM 813 O O . SER A 1 99 ? -13.937 8.194 12.585 1.00 65.12 99 SER A O 1
ATOM 815 N N . ASP A 1 100 ? -12.659 8.502 14.422 1.00 74.81 100 ASP A N 1
ATOM 816 C CA . ASP A 1 100 ? -12.186 7.121 14.619 1.00 74.81 100 ASP A CA 1
ATOM 817 C C . ASP A 1 100 ? -11.413 6.506 13.439 1.00 74.81 100 ASP A C 1
ATOM 819 O O . ASP A 1 100 ? -11.500 5.309 13.153 1.00 74.81 100 ASP A O 1
ATOM 823 N N . GLU A 1 101 ? -10.597 7.318 12.771 1.00 80.81 101 GLU A N 1
ATOM 824 C CA . GLU A 1 101 ? -9.661 6.851 11.757 1.00 80.81 101 GLU A CA 1
ATOM 825 C C . GLU A 1 101 ? -8.245 7.376 12.003 1.00 80.81 101 GLU A C 1
ATOM 827 O O . GLU A 1 101 ? -8.016 8.558 12.283 1.00 80.81 101 GLU A O 1
ATOM 832 N N . VAL A 1 102 ? -7.264 6.492 11.844 1.00 85.88 102 VAL A N 1
ATOM 833 C CA . VAL A 1 102 ? -5.854 6.867 11.780 1.00 85.88 102 VAL A CA 1
ATOM 834 C C . VAL A 1 102 ? -5.200 6.149 10.611 1.00 85.88 102 VAL A C 1
ATOM 836 O O . VAL A 1 102 ? -5.495 4.988 10.339 1.00 85.88 102 VAL A O 1
ATOM 839 N N . SER A 1 103 ? -4.315 6.842 9.910 1.00 86.62 103 SER A N 1
ATOM 840 C CA . SER A 1 103 ? -3.529 6.276 8.825 1.00 86.62 103 SER A CA 1
ATOM 841 C C . SER A 1 103 ? -2.045 6.367 9.146 1.00 86.62 103 SER A C 1
ATOM 843 O O . SER A 1 103 ? -1.559 7.407 9.585 1.00 86.62 103 SER A O 1
ATOM 845 N N . LEU A 1 104 ? -1.322 5.279 8.921 1.00 86.62 104 LEU A N 1
ATOM 846 C CA . LEU A 1 104 ? 0.132 5.263 8.869 1.00 86.62 104 LEU A CA 1
ATOM 847 C C . LEU A 1 104 ? 0.541 5.230 7.403 1.00 86.62 104 LEU A C 1
ATOM 849 O O . LEU A 1 104 ? 0.253 4.258 6.710 1.00 86.62 104 LEU A O 1
ATOM 853 N N . THR A 1 105 ? 1.243 6.261 6.959 1.00 86.94 105 THR A N 1
ATOM 854 C CA . THR A 1 105 ? 1.830 6.328 5.622 1.00 86.94 105 THR A CA 1
ATOM 855 C C . THR A 1 105 ? 3.336 6.200 5.747 1.00 86.94 105 THR A C 1
ATOM 857 O O . THR A 1 105 ? 3.943 6.912 6.544 1.00 86.94 105 THR A O 1
ATOM 860 N N . PHE A 1 106 ? 3.962 5.339 4.955 1.00 87.88 106 PHE A N 1
ATOM 861 C CA . PHE A 1 106 ? 5.416 5.295 4.839 1.00 87.88 106 PHE A CA 1
ATOM 862 C C . PHE A 1 106 ? 5.860 5.048 3.405 1.00 87.88 106 PHE A C 1
ATOM 864 O O . PHE A 1 106 ? 5.151 4.451 2.595 1.00 87.88 106 PHE A O 1
ATOM 871 N N . ALA A 1 107 ? 7.037 5.562 3.083 1.00 89.44 107 ALA A N 1
ATOM 872 C CA . ALA A 1 107 ? 7.629 5.477 1.763 1.00 89.44 107 ALA A CA 1
ATOM 873 C C . ALA A 1 107 ? 9.088 5.056 1.870 1.00 89.44 107 ALA A C 1
ATOM 875 O O . ALA A 1 107 ? 9.755 5.285 2.882 1.00 89.44 107 ALA A O 1
ATOM 876 N N . GLY A 1 108 ? 9.580 4.434 0.812 1.00 90.19 108 GLY A N 1
ATOM 877 C CA . GLY A 1 108 ? 10.914 3.875 0.809 1.00 90.19 108 GLY A CA 1
ATOM 878 C C . GLY A 1 108 ? 11.265 3.235 -0.517 1.00 90.19 108 GLY A C 1
ATOM 879 O O . GLY A 1 108 ? 10.636 3.503 -1.548 1.00 90.19 108 GLY A O 1
ATOM 880 N N . SER A 1 109 ? 12.274 2.377 -0.479 1.00 90.62 109 SER A N 1
ATOM 881 C CA . SER A 1 109 ? 12.736 1.660 -1.654 1.00 90.62 109 SER A CA 1
ATOM 882 C C . SER A 1 109 ? 13.333 0.291 -1.313 1.00 90.62 109 SER A C 1
ATOM 884 O O . SER A 1 109 ? 13.633 -0.004 -0.157 1.00 90.62 109 SER A O 1
ATOM 886 N N . TYR A 1 110 ? 13.434 -0.568 -2.325 1.00 89.50 110 TYR A N 1
ATOM 887 C CA . TYR A 1 110 ? 14.089 -1.881 -2.276 1.00 89.50 110 TYR A CA 1
ATOM 888 C C . TYR A 1 110 ? 14.538 -2.296 -3.683 1.00 89.50 110 TYR A C 1
ATOM 890 O O . TYR A 1 110 ? 14.088 -1.693 -4.660 1.00 89.50 110 TYR A O 1
ATOM 898 N N . LYS A 1 111 ? 15.382 -3.318 -3.812 1.00 89.50 111 LYS A N 1
ATOM 899 C CA . LYS A 1 111 ? 15.685 -3.980 -5.084 1.00 89.50 111 LYS A CA 1
ATOM 900 C C . LYS A 1 111 ? 14.910 -5.282 -5.196 1.00 89.50 111 LYS A C 1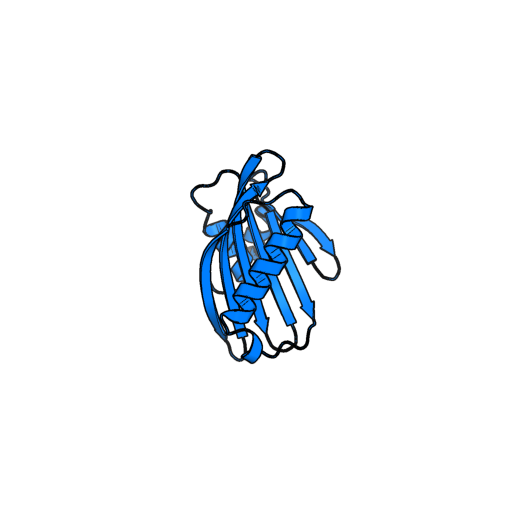
ATOM 902 O O . LYS A 1 111 ? 14.850 -6.072 -4.257 1.00 89.50 111 LYS A O 1
ATOM 907 N N . ASP A 1 112 ? 14.277 -5.498 -6.342 1.00 83.94 112 ASP A N 1
ATOM 908 C CA . ASP A 1 112 ? 13.638 -6.781 -6.620 1.00 83.94 112 ASP A CA 1
ATOM 909 C C . ASP A 1 112 ? 14.674 -7.878 -6.938 1.00 83.94 112 ASP A C 1
ATOM 911 O O . ASP A 1 112 ? 15.874 -7.623 -7.041 1.00 83.94 112 ASP A O 1
ATOM 915 N N . HIS A 1 113 ? 14.204 -9.111 -7.142 1.00 80.06 113 HIS A N 1
ATOM 916 C CA . HIS A 1 113 ? 15.054 -10.257 -7.495 1.00 80.06 113 HIS A CA 1
ATOM 917 C C . HIS A 1 113 ? 15.844 -10.077 -8.806 1.00 80.06 113 HIS A C 1
ATOM 919 O O . HIS A 1 113 ? 16.762 -10.845 -9.077 1.00 80.06 113 HIS A O 1
ATOM 925 N N . ARG A 1 114 ? 15.489 -9.090 -9.637 1.00 84.62 114 ARG A N 1
ATOM 926 C CA . ARG A 1 114 ? 16.180 -8.750 -10.890 1.00 84.62 114 ARG A CA 1
ATOM 927 C C . ARG A 1 114 ? 17.180 -7.608 -10.702 1.00 84.62 114 ARG A C 1
ATOM 929 O O . ARG A 1 114 ? 17.754 -7.144 -11.681 1.00 84.62 114 ARG A O 1
ATOM 936 N N . GLY A 1 115 ? 17.355 -7.118 -9.474 1.00 85.38 115 GLY A N 1
ATOM 937 C CA . GLY A 1 115 ? 18.181 -5.956 -9.161 1.00 85.38 115 GLY A CA 1
ATOM 938 C C . GLY A 1 115 ? 17.536 -4.615 -9.523 1.00 85.38 115 GLY A C 1
ATOM 939 O O . GLY A 1 115 ? 18.205 -3.584 -9.446 1.00 85.38 115 GLY A O 1
ATOM 940 N N . THR A 1 116 ? 16.254 -4.593 -9.900 1.00 87.00 116 THR A N 1
ATOM 941 C CA . THR A 1 116 ? 15.546 -3.359 -10.261 1.00 87.00 116 THR A CA 1
ATOM 942 C C . THR A 1 116 ? 15.212 -2.577 -9.002 1.00 87.00 116 THR A C 1
ATOM 944 O O . THR A 1 116 ? 14.562 -3.102 -8.098 1.00 87.00 116 THR A O 1
ATOM 947 N N . GLN A 1 117 ? 15.601 -1.302 -8.952 1.00 88.81 117 GLN A N 1
ATOM 948 C CA . GLN A 1 117 ? 15.235 -0.427 -7.844 1.00 88.81 117 GLN A CA 1
ATOM 949 C C . GLN A 1 117 ? 13.740 -0.104 -7.909 1.00 88.81 117 GLN A C 1
ATOM 951 O O . GLN A 1 117 ? 13.268 0.529 -8.852 1.00 88.81 117 GLN A O 1
ATOM 956 N N . ILE A 1 118 ? 13.000 -0.488 -6.878 1.00 87.19 118 ILE A N 1
ATOM 957 C CA . ILE A 1 118 ? 11.587 -0.177 -6.697 1.00 87.19 118 ILE A CA 1
ATOM 958 C C . ILE A 1 118 ? 11.455 0.899 -5.626 1.00 87.19 118 ILE A C 1
ATOM 960 O O . ILE A 1 118 ? 11.964 0.741 -4.516 1.00 87.19 118 ILE A O 1
ATOM 964 N N . THR A 1 119 ? 10.746 1.982 -5.932 1.00 88.62 119 THR A N 1
ATOM 965 C CA . THR A 1 119 ? 10.226 2.909 -4.925 1.00 88.62 119 THR A CA 1
ATOM 966 C C . THR A 1 119 ? 8.805 2.517 -4.561 1.00 88.62 119 THR A C 1
ATOM 968 O O . THR A 1 119 ? 8.038 2.041 -5.403 1.00 88.62 119 THR A O 1
ATOM 971 N N . TYR A 1 120 ? 8.444 2.684 -3.292 1.00 86.75 120 TYR A N 1
ATOM 972 C CA . TYR A 1 120 ? 7.108 2.354 -2.821 1.00 86.75 120 TYR A CA 1
ATOM 973 C C . TYR A 1 120 ? 6.532 3.428 -1.905 1.00 86.75 120 TYR A C 1
ATOM 975 O O . TYR A 1 120 ? 7.241 4.162 -1.217 1.00 86.75 120 TYR A O 1
ATOM 983 N N . THR A 1 121 ? 5.206 3.511 -1.897 1.00 87.31 121 THR A N 1
ATOM 984 C CA . THR A 1 121 ? 4.443 4.159 -0.833 1.00 87.31 121 THR A CA 1
ATOM 985 C C . THR A 1 121 ? 3.408 3.181 -0.329 1.00 87.31 121 THR A C 1
ATOM 987 O O . THR A 1 121 ? 2.692 2.565 -1.116 1.00 87.31 121 THR A O 1
ATOM 990 N N . GLU A 1 122 ? 3.309 3.077 0.983 1.00 87.12 122 GLU A N 1
ATOM 991 C CA . GLU A 1 122 ? 2.368 2.206 1.646 1.00 87.12 122 GLU A CA 1
ATOM 992 C C . GLU A 1 122 ? 1.563 2.967 2.689 1.00 87.12 122 GLU A C 1
ATOM 994 O O . GLU A 1 122 ? 2.089 3.827 3.397 1.00 87.12 122 GLU A O 1
ATOM 999 N N . ILE A 1 123 ? 0.276 2.649 2.764 1.00 87.44 123 ILE A N 1
ATOM 1000 C CA . ILE A 1 123 ? -0.673 3.273 3.675 1.00 87.44 123 ILE A CA 1
ATOM 1001 C C . ILE A 1 123 ? -1.438 2.183 4.402 1.00 87.44 123 ILE A C 1
ATOM 1003 O O . ILE A 1 123 ? -2.001 1.290 3.778 1.00 87.44 123 ILE A O 1
ATOM 1007 N N . HIS A 1 124 ? -1.473 2.269 5.726 1.00 86.69 124 HIS A N 1
ATOM 1008 C CA . HIS A 1 124 ? -2.291 1.431 6.592 1.00 86.69 124 HIS A CA 1
ATOM 1009 C C . HIS A 1 124 ? -3.340 2.326 7.228 1.00 86.69 124 HIS A C 1
ATOM 1011 O O . HIS A 1 124 ? -3.026 3.118 8.113 1.00 86.69 124 HIS A O 1
ATOM 1017 N N . LYS A 1 125 ? -4.577 2.214 6.761 1.00 85.62 125 LYS A N 1
ATOM 1018 C CA . LYS A 1 125 ? -5.736 2.934 7.275 1.00 85.62 125 LYS A CA 1
ATOM 1019 C C . LYS A 1 125 ? -6.469 2.052 8.275 1.00 85.62 125 LYS A C 1
ATOM 1021 O O . LYS A 1 125 ? -7.016 1.005 7.920 1.00 85.62 125 LYS A O 1
ATOM 1026 N N . PHE A 1 126 ? -6.475 2.486 9.525 1.00 85.75 126 PHE A N 1
ATOM 1027 C CA . PHE A 1 126 ? -7.131 1.825 10.642 1.00 85.75 126 PHE A CA 1
ATOM 1028 C C . PHE A 1 126 ? -8.441 2.547 10.932 1.00 85.75 126 PHE A C 1
ATOM 1030 O O . PHE A 1 126 ? -8.454 3.750 11.183 1.00 85.75 126 PHE A O 1
ATOM 1037 N N . SER A 1 127 ? -9.539 1.805 10.908 1.00 83.81 127 SER A N 1
ATOM 1038 C CA . SER A 1 127 ? -10.874 2.309 11.234 1.00 83.81 127 SER A CA 1
ATOM 1039 C C . SER A 1 127 ? -11.640 1.232 11.989 1.00 83.81 127 SER A C 1
ATOM 1041 O O . SER A 1 127 ? -11.263 0.062 11.948 1.00 83.81 127 SER A O 1
ATOM 1043 N N . LYS A 1 128 ? -12.714 1.594 12.690 1.00 81.38 128 LYS A N 1
ATOM 1044 C CA . LYS A 1 128 ? -13.461 0.647 13.529 1.00 81.38 128 LYS A CA 1
ATOM 1045 C C . LYS A 1 128 ? -13.839 -0.631 12.758 1.00 81.38 128 LYS A C 1
ATOM 1047 O O . LYS A 1 128 ? -14.654 -0.603 11.841 1.00 81.38 128 LYS A O 1
ATOM 1052 N N . GLY A 1 129 ? -13.235 -1.758 13.144 1.00 79.44 129 GLY A N 1
ATOM 1053 C CA . GLY A 1 129 ? -13.536 -3.081 12.586 1.00 79.44 129 GLY A CA 1
ATOM 1054 C C . GLY A 1 129 ? -12.861 -3.426 11.252 1.00 79.44 129 GLY A C 1
ATOM 1055 O O . GLY A 1 129 ? -13.124 -4.507 10.716 1.00 79.44 129 GLY A O 1
ATOM 1056 N N . LYS A 1 130 ? -11.990 -2.566 10.704 1.00 83.31 130 LYS A N 1
ATOM 1057 C CA . LYS A 1 130 ? -11.282 -2.852 9.448 1.00 83.31 130 LYS A CA 1
ATOM 1058 C C . LYS A 1 130 ? -9.923 -2.161 9.351 1.00 83.31 130 LYS A C 1
ATOM 1060 O O . LYS A 1 130 ? -9.752 -1.003 9.736 1.00 83.31 130 LYS A O 1
ATOM 1065 N N . VAL A 1 131 ? -8.983 -2.858 8.723 1.00 83.69 131 VAL A N 1
ATOM 1066 C CA . VAL A 1 131 ? -7.697 -2.302 8.295 1.00 83.69 131 VAL A CA 1
ATOM 1067 C C . VAL A 1 131 ? -7.642 -2.355 6.778 1.00 83.69 131 VAL A C 1
ATOM 1069 O O . VAL A 1 131 ? -7.861 -3.409 6.187 1.00 83.69 13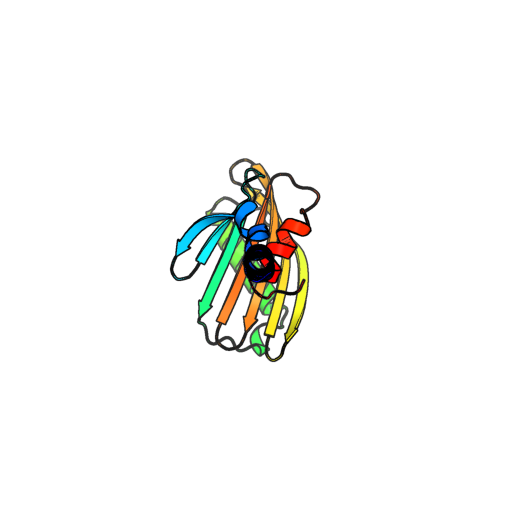1 VAL A O 1
ATOM 1072 N N . THR A 1 132 ? -7.378 -1.214 6.151 1.00 84.06 132 THR A N 1
ATOM 1073 C CA . THR A 1 132 ? -7.144 -1.120 4.707 1.00 84.06 132 THR A CA 1
ATOM 1074 C C . THR A 1 132 ? -5.677 -0.817 4.467 1.00 84.06 132 THR A C 1
ATOM 1076 O O . THR A 1 132 ? -5.152 0.167 4.979 1.00 84.06 132 THR A O 1
ATOM 1079 N N . GLN A 1 133 ? -5.014 -1.672 3.706 1.00 85.31 133 GLN A N 1
ATOM 1080 C CA . GLN A 1 133 ? -3.630 -1.518 3.299 1.00 85.31 133 GLN A CA 1
ATOM 1081 C C . GLN A 1 133 ? -3.597 -1.156 1.827 1.00 85.31 133 GLN A C 1
ATOM 1083 O O . GLN A 1 133 ? -4.229 -1.822 1.013 1.00 85.31 133 GLN A O 1
ATOM 1088 N N . ILE A 1 134 ? -2.859 -0.112 1.485 1.00 85.38 134 ILE A N 1
ATOM 1089 C CA . ILE A 1 134 ? -2.657 0.319 0.110 1.00 85.38 134 ILE A CA 1
ATOM 1090 C C . ILE A 1 134 ? -1.160 0.342 -0.140 1.00 85.38 134 ILE A C 1
ATOM 1092 O O . ILE A 1 134 ? -0.433 1.000 0.596 1.00 85.38 134 ILE A O 1
ATOM 1096 N N . LEU A 1 135 ? -0.699 -0.347 -1.175 1.00 86.69 135 LEU A N 1
ATOM 1097 C CA . LEU A 1 135 ? 0.693 -0.353 -1.602 1.00 86.69 135 LEU A CA 1
ATOM 1098 C C . LEU A 1 135 ? 0.770 0.103 -3.053 1.00 86.69 135 LEU A C 1
ATOM 1100 O O . LEU A 1 135 ? 0.168 -0.505 -3.932 1.00 86.69 135 LEU A O 1
ATOM 1104 N N . TYR A 1 136 ? 1.551 1.145 -3.290 1.00 86.50 136 TYR A N 1
ATOM 1105 C CA . TYR A 1 136 ? 1.924 1.637 -4.607 1.00 86.50 136 TYR A CA 1
ATOM 1106 C C . TYR A 1 136 ? 3.412 1.372 -4.828 1.00 86.50 136 TYR A C 1
ATOM 1108 O O . TYR A 1 136 ? 4.221 1.714 -3.964 1.00 86.50 136 TYR A O 1
ATOM 1116 N N . THR A 1 137 ? 3.777 0.798 -5.972 1.00 85.75 137 THR A N 1
ATOM 1117 C CA . THR A 1 137 ? 5.168 0.530 -6.354 1.00 85.75 137 THR A CA 1
ATOM 1118 C C . THR A 1 137 ? 5.477 1.055 -7.749 1.00 85.75 137 THR A C 1
ATOM 1120 O O . THR A 1 137 ? 4.649 0.997 -8.662 1.00 85.75 137 THR A O 1
ATOM 1123 N N . GLN A 1 138 ? 6.698 1.557 -7.917 1.00 85.88 138 GLN A N 1
ATOM 1124 C CA . GLN A 1 138 ? 7.189 2.093 -9.178 1.00 85.88 138 GLN A CA 1
ATOM 1125 C C . GLN A 1 138 ? 8.682 1.761 -9.361 1.00 85.88 138 GLN A C 1
ATOM 1127 O O . GLN A 1 138 ? 9.490 2.084 -8.491 1.00 85.88 138 GLN A O 1
ATOM 1132 N N . PRO A 1 139 ? 9.082 1.138 -10.479 1.00 83.81 139 PRO A N 1
ATOM 1133 C CA . PRO A 1 139 ? 10.477 0.842 -10.764 1.00 83.81 139 PRO A CA 1
ATOM 1134 C C . PRO A 1 139 ? 11.209 2.062 -11.311 1.00 83.81 139 PRO A C 1
ATOM 1136 O O . PRO A 1 139 ? 10.619 2.886 -12.012 1.00 83.81 139 PRO A O 1
ATOM 1139 N N . ASN A 1 140 ? 12.510 2.128 -11.026 1.00 74.62 140 ASN A N 1
ATOM 1140 C CA . ASN A 1 140 ? 13.481 3.062 -11.599 1.00 74.62 140 ASN A CA 1
ATOM 1141 C C . ASN A 1 140 ? 13.034 4.529 -11.558 1.00 74.62 140 ASN A C 1
ATOM 1143 O O . ASN A 1 140 ? 13.315 5.307 -12.465 1.00 74.62 140 ASN A O 1
ATOM 1147 N N . SER A 1 141 ? 12.313 4.908 -10.505 1.00 66.12 141 SER A N 1
ATOM 1148 C CA . SER A 1 141 ? 11.806 6.261 -10.342 1.00 66.12 141 SER A CA 1
ATOM 1149 C C . SER A 1 141 ? 12.535 6.982 -9.224 1.00 66.12 141 SER A C 1
ATOM 1151 O O . SER A 1 141 ? 12.543 6.528 -8.083 1.00 66.12 141 SER A O 1
ATOM 1153 N N . THR A 1 142 ? 13.101 8.139 -9.557 1.00 5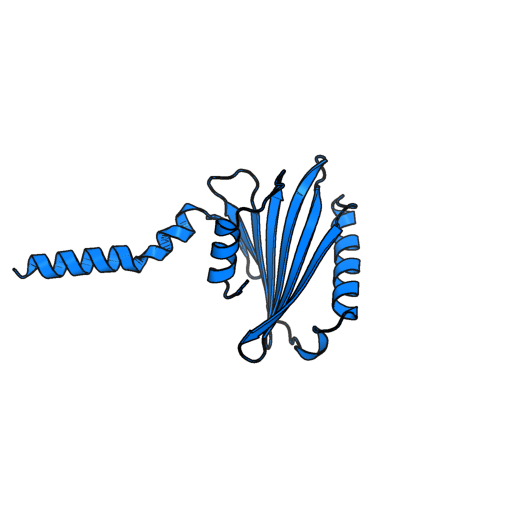4.56 142 THR A N 1
ATOM 1154 C CA . THR A 1 142 ? 13.586 9.132 -8.592 1.00 54.56 142 THR A CA 1
ATOM 1155 C C . THR A 1 142 ? 12.472 10.078 -8.126 1.00 54.56 142 THR A C 1
ATOM 1157 O O . THR A 1 142 ? 12.637 10.760 -7.117 1.00 54.56 142 THR A O 1
ATOM 1160 N N . LYS A 1 143 ? 11.323 10.116 -8.823 1.00 53.03 143 LYS A N 1
ATOM 1161 C CA . LYS A 1 143 ? 10.154 10.953 -8.506 1.00 53.03 143 LYS A CA 1
ATOM 1162 C C . LYS A 1 143 ? 8.853 10.203 -8.813 1.00 53.03 143 LYS A C 1
ATOM 1164 O O . LYS A 1 143 ? 8.544 9.907 -9.967 1.00 53.03 143 LYS A O 1
ATOM 1169 N N . THR A 1 144 ? 8.084 9.892 -7.771 1.00 54.69 144 THR A N 1
ATOM 1170 C CA . THR A 1 144 ? 6.735 9.323 -7.902 1.00 54.69 144 THR A CA 1
ATOM 1171 C C . THR A 1 144 ? 5.845 10.291 -8.675 1.00 54.69 144 THR A C 1
ATOM 1173 O O . THR A 1 144 ? 5.822 11.461 -8.306 1.00 54.69 144 THR A O 1
ATOM 1176 N N . ASP A 1 145 ? 5.103 9.831 -9.692 1.00 63.78 145 ASP A N 1
ATOM 1177 C CA . ASP A 1 145 ? 4.057 10.651 -10.326 1.00 63.78 145 ASP A CA 1
ATOM 1178 C C . ASP A 1 145 ? 2.966 10.933 -9.274 1.00 63.78 145 ASP A C 1
ATOM 1180 O O . ASP A 1 145 ? 2.212 10.018 -8.906 1.00 63.78 145 ASP A O 1
ATOM 1184 N N . PRO A 1 146 ? 2.876 12.166 -8.740 1.00 62.00 146 PRO A N 1
ATOM 1185 C CA . PRO A 1 146 ? 1.947 12.469 -7.663 1.00 62.00 146 PRO A CA 1
ATOM 1186 C C . PRO A 1 146 ? 0.496 12.317 -8.122 1.00 62.00 146 PRO A C 1
ATOM 1188 O O . PRO A 1 146 ? -0.356 11.963 -7.312 1.00 62.00 146 PRO A O 1
ATOM 1191 N N . ALA A 1 147 ? 0.207 12.512 -9.414 1.00 62.69 147 ALA A N 1
ATOM 1192 C CA . ALA A 1 147 ? -1.146 12.439 -9.949 1.00 62.69 147 ALA A CA 1
ATOM 1193 C C . ALA A 1 147 ? -1.686 11.001 -9.941 1.00 62.69 147 ALA A C 1
ATOM 1195 O O . ALA A 1 147 ? -2.818 10.778 -9.514 1.00 62.69 147 ALA A O 1
ATOM 1196 N N . LEU A 1 148 ? -0.876 10.010 -10.335 1.00 65.19 148 LEU A N 1
ATOM 1197 C CA . LEU A 1 148 ? -1.265 8.590 -10.274 1.00 65.19 148 LEU A CA 1
ATOM 1198 C C . LEU A 1 148 ? -1.501 8.121 -8.833 1.00 65.19 148 LEU A C 1
ATOM 1200 O O . LEU A 1 148 ? -2.438 7.367 -8.562 1.00 65.19 148 LEU A O 1
ATOM 1204 N N . LYS A 1 149 ? -0.666 8.602 -7.911 1.00 65.69 149 LYS A N 1
ATOM 1205 C CA . LYS A 1 149 ? -0.738 8.299 -6.480 1.00 65.69 149 LYS A CA 1
ATOM 1206 C C . LYS A 1 149 ? -1.982 8.915 -5.822 1.00 65.69 149 LYS A C 1
ATOM 1208 O O . LYS A 1 149 ? -2.708 8.217 -5.118 1.00 65.69 149 LYS A O 1
ATOM 1213 N N . VAL A 1 150 ? -2.262 10.192 -6.090 1.00 64.69 150 VAL A N 1
ATOM 1214 C CA . VAL A 1 150 ? -3.431 10.925 -5.567 1.00 64.69 150 VAL A CA 1
ATOM 1215 C C . VAL A 1 150 ? -4.742 10.319 -6.071 1.00 64.69 150 VAL A C 1
ATOM 1217 O O . VAL A 1 150 ? -5.645 10.104 -5.268 1.00 64.69 150 VAL A O 1
ATOM 1220 N N . GLN A 1 151 ? -4.835 9.967 -7.358 1.00 64.75 151 GLN A N 1
ATOM 1221 C CA . GLN A 1 151 ? -6.044 9.363 -7.939 1.00 64.75 151 GLN A CA 1
ATOM 1222 C C . GLN A 1 151 ? -6.422 8.040 -7.265 1.00 64.75 151 GLN A C 1
ATOM 1224 O O . GLN A 1 151 ? -7.592 7.805 -6.962 1.00 64.75 151 GLN A O 1
ATOM 1229 N N . LEU A 1 152 ? -5.435 7.174 -7.006 1.00 66.31 152 LEU A N 1
ATOM 1230 C CA . LEU A 1 152 ? -5.678 5.912 -6.312 1.00 66.31 152 LEU A CA 1
ATOM 1231 C C . LEU A 1 152 ? -6.112 6.165 -4.864 1.00 66.31 152 LEU A C 1
ATOM 1233 O O . LEU A 1 152 ? -7.088 5.589 -4.401 1.00 66.31 152 LEU A O 1
ATOM 1237 N N . PHE A 1 153 ? -5.433 7.051 -4.145 1.00 67.06 153 PHE A N 1
ATOM 1238 C CA . PHE A 1 153 ? -5.716 7.268 -2.727 1.00 67.06 153 PHE A CA 1
ATOM 1239 C C . PHE A 1 153 ? -7.042 7.991 -2.475 1.00 67.06 153 PHE A C 1
ATOM 1241 O O . PHE A 1 153 ? -7.766 7.602 -1.560 1.00 67.06 153 PHE A O 1
ATOM 1248 N N . GLN A 1 154 ? -7.432 8.937 -3.332 1.00 66.12 154 GLN A N 1
ATOM 1249 C CA . GLN A 1 154 ? -8.737 9.600 -3.255 1.00 66.12 154 GLN A CA 1
ATOM 1250 C C . GLN A 1 154 ? -9.901 8.614 -3.429 1.00 66.12 154 GLN A C 1
ATOM 1252 O O . GLN A 1 154 ? -10.846 8.656 -2.641 1.00 66.12 154 GLN A O 1
ATOM 1257 N N . LYS A 1 155 ? -9.814 7.671 -4.381 1.00 64.88 155 LYS A N 1
ATOM 1258 C CA . LYS A 1 155 ? -10.869 6.666 -4.617 1.00 64.88 155 LYS A CA 1
ATOM 1259 C C . LYS A 1 155 ? -11.118 5.762 -3.409 1.00 64.88 155 LYS A C 1
ATOM 1261 O O . LYS A 1 155 ? -12.257 5.404 -3.130 1.00 64.88 155 LYS A O 1
ATOM 1266 N N . TYR A 1 156 ? -10.066 5.417 -2.671 1.00 62.34 156 TYR A N 1
ATOM 1267 C CA . TYR A 1 156 ? -10.170 4.554 -1.489 1.00 62.34 156 TYR A CA 1
ATOM 1268 C C . TYR A 1 156 ? -10.199 5.348 -0.176 1.00 62.34 156 TYR A C 1
ATOM 1270 O O . TYR A 1 156 ? -9.955 4.810 0.907 1.00 62.34 156 TYR A O 1
ATOM 1278 N N . GLY A 1 157 ? -10.557 6.634 -0.269 1.00 54.56 157 GLY A N 1
ATOM 1279 C CA . GLY A 1 157 ? -10.868 7.490 0.868 1.00 54.56 157 GLY A CA 1
ATOM 1280 C C . GLY A 1 157 ? -9.663 7.810 1.743 1.00 54.56 157 GLY A C 1
ATOM 1281 O O . GLY A 1 157 ? -9.820 7.939 2.955 1.00 54.56 157 GLY A O 1
ATOM 1282 N N . VAL A 1 158 ? -8.468 7.890 1.165 1.00 55.38 158 VAL A N 1
ATOM 1283 C CA . VAL A 1 158 ? -7.245 8.299 1.854 1.00 55.38 158 VAL A CA 1
ATOM 1284 C C . VAL A 1 158 ? -6.882 9.715 1.411 1.00 55.38 158 VAL A C 1
ATOM 1286 O O . VAL A 1 158 ? -6.511 9.944 0.261 1.00 55.38 158 VAL A O 1
ATOM 1289 N N . SER A 1 159 ? -6.986 10.671 2.334 1.00 49.75 159 SER A N 1
ATOM 1290 C CA . SER A 1 159 ? -6.423 12.013 2.165 1.00 49.75 159 SER A CA 1
ATOM 1291 C C . SER A 1 159 ? -4.918 11.961 2.437 1.00 49.75 159 SER A C 1
ATOM 1293 O O . SER A 1 159 ? -4.517 11.563 3.534 1.00 49.75 159 SER A O 1
ATOM 1295 N N . LEU A 1 160 ? -4.108 12.320 1.437 1.00 49.94 160 LEU A N 1
ATOM 1296 C CA . LEU A 1 160 ? -2.659 12.505 1.585 1.00 49.94 160 LEU A CA 1
ATOM 1297 C C . LEU A 1 160 ? -2.319 13.753 2.403 1.00 49.94 160 LEU A C 1
ATOM 1299 O O . LEU A 1 160 ? -3.040 14.760 2.240 1.00 49.94 160 LEU A O 1
#